Protein AF-A0A376YGQ9-F1 (afdb_monomer_lite)

Organism: Escherichia coli (NCBI:txid562)

Structure (mmCIF, N/CA/C/O backbone):
data_AF-A0A376YGQ9-F1
#
_entry.id   AF-A0A376YGQ9-F1
#
loop_
_atom_site.group_PDB
_atom_site.id
_atom_site.type_symbol
_atom_site.label_atom_id
_atom_site.label_alt_id
_atom_site.label_comp_id
_atom_site.label_asym_id
_atom_site.label_entity_id
_atom_site.label_seq_id
_atom_site.pdbx_PDB_ins_code
_atom_site.Cartn_x
_atom_site.Cartn_y
_atom_site.Cartn_z
_atom_site.occupancy
_atom_site.B_iso_or_equiv
_atom_site.auth_seq_id
_atom_site.auth_comp_id
_atom_site.auth_asym_id
_atom_site.auth_atom_id
_atom_site.pdbx_PDB_model_num
ATOM 1 N N . MET A 1 1 ? 5.533 12.277 -2.944 1.00 57.94 1 MET A N 1
ATOM 2 C CA . MET A 1 1 ? 4.901 12.337 -1.608 1.00 57.94 1 MET A CA 1
ATOM 3 C C . MET A 1 1 ? 3.414 12.677 -1.700 1.00 57.94 1 MET A C 1
ATOM 5 O O . MET A 1 1 ? 2.631 11.843 -1.280 1.00 57.94 1 MET A O 1
ATOM 9 N N . ALA A 1 2 ? 3.006 13.748 -2.397 1.00 77.62 2 ALA A N 1
ATOM 10 C CA . ALA A 1 2 ? 1.598 14.182 -2.476 1.00 77.62 2 ALA A CA 1
ATOM 11 C C . ALA A 1 2 ? 0.540 13.110 -2.849 1.00 77.62 2 ALA A C 1
ATOM 13 O O . ALA A 1 2 ? -0.597 13.199 -2.395 1.00 77.62 2 ALA A O 1
ATOM 14 N N . THR A 1 3 ? 0.866 12.103 -3.669 1.00 86.94 3 THR A N 1
ATOM 15 C CA . THR A 1 3 ? -0.105 11.060 -4.056 1.00 86.94 3 THR A CA 1
ATOM 16 C C . THR A 1 3 ? -0.437 10.098 -2.913 1.00 86.94 3 THR A C 1
ATOM 18 O O . THR A 1 3 ? -1.611 9.819 -2.686 1.00 86.94 3 THR A O 1
ATOM 21 N N . CYS A 1 4 ? 0.568 9.617 -2.172 1.00 91.69 4 CYS A N 1
ATOM 22 C CA . CYS A 1 4 ? 0.354 8.713 -1.038 1.00 91.69 4 CYS A CA 1
ATOM 23 C C . CYS A 1 4 ? -0.422 9.412 0.074 1.00 91.69 4 CYS A C 1
ATOM 25 O O . CYS A 1 4 ? -1.368 8.838 0.604 1.00 91.69 4 CYS A O 1
ATOM 27 N N . ASP A 1 5 ? -0.089 10.675 0.347 1.00 92.25 5 ASP A N 1
ATOM 28 C CA . ASP A 1 5 ? -0.790 11.483 1.346 1.00 92.25 5 ASP A CA 1
ATOM 29 C C . ASP A 1 5 ? -2.280 11.604 1.006 1.00 92.25 5 ASP A C 1
ATOM 31 O O . ASP A 1 5 ? -3.130 11.382 1.863 1.00 92.25 5 ASP A O 1
ATOM 35 N N . ARG A 1 6 ? -2.618 11.840 -0.271 1.00 93.00 6 ARG A N 1
ATOM 36 C CA . ARG A 1 6 ? -4.016 11.881 -0.735 1.00 93.00 6 ARG A CA 1
ATOM 37 C C . ARG A 1 6 ? -4.736 10.545 -0.567 1.00 93.00 6 ARG A C 1
ATOM 39 O O . ARG A 1 6 ? -5.902 10.543 -0.178 1.00 93.00 6 ARG A O 1
ATOM 46 N N . ILE A 1 7 ? -4.068 9.427 -0.855 1.00 93.62 7 ILE A N 1
ATOM 47 C CA . ILE A 1 7 ? -4.649 8.089 -0.662 1.00 93.62 7 ILE A CA 1
ATOM 48 C C . ILE A 1 7 ? -4.902 7.835 0.829 1.00 93.62 7 ILE A C 1
ATOM 50 O O . ILE A 1 7 ? -5.974 7.349 1.183 1.00 93.62 7 ILE A O 1
ATOM 54 N N . ILE A 1 8 ? -3.962 8.204 1.703 1.00 94.50 8 ILE A N 1
ATOM 55 C CA . ILE A 1 8 ? -4.086 8.015 3.156 1.00 94.50 8 ILE A CA 1
ATOM 56 C C . ILE A 1 8 ? -5.187 8.904 3.731 1.00 94.50 8 ILE A C 1
ATOM 58 O O . ILE A 1 8 ? -6.008 8.409 4.500 1.00 94.50 8 ILE A O 1
ATOM 62 N N . SER A 1 9 ? -5.275 10.171 3.317 1.00 94.12 9 SER A N 1
ATOM 63 C CA . SER A 1 9 ? -6.365 11.063 3.731 1.00 94.12 9 SER A CA 1
ATOM 64 C C . SER A 1 9 ? -7.732 10.524 3.308 1.00 94.12 9 SER A C 1
ATOM 66 O O . SER A 1 9 ? -8.658 10.490 4.116 1.00 94.12 9 SER A O 1
ATOM 68 N N . LEU A 1 10 ? -7.855 10.031 2.071 1.00 94.06 10 LEU A N 1
ATOM 69 C CA . LEU A 1 10 ? -9.094 9.413 1.595 1.00 94.06 10 LEU A CA 1
ATOM 70 C C . LEU A 1 10 ? -9.428 8.128 2.368 1.00 94.06 10 LEU A C 1
ATOM 72 O O . LEU A 1 10 ? -10.594 7.844 2.646 1.00 94.06 10 LEU A O 1
ATOM 76 N N . ALA A 1 11 ? -8.411 7.337 2.710 1.00 95.19 11 ALA A N 1
ATOM 77 C CA . ALA A 1 11 ? -8.573 6.134 3.512 1.00 95.19 11 ALA A CA 1
ATOM 78 C C . ALA A 1 11 ? -9.014 6.465 4.940 1.00 95.19 11 ALA A C 1
ATOM 80 O O . ALA A 1 11 ? -9.925 5.813 5.439 1.00 95.19 11 ALA A O 1
ATOM 81 N N . GLN A 1 12 ? -8.465 7.511 5.560 1.00 95.56 12 GLN A N 1
ATOM 82 C CA . GLN A 1 12 ? -8.917 7.983 6.870 1.00 95.56 12 GLN A CA 1
ATOM 83 C C . GLN A 1 12 ? -10.378 8.439 6.841 1.00 95.56 12 GLN A C 1
ATOM 85 O O . GLN A 1 12 ? -11.149 8.078 7.728 1.00 95.56 12 GLN A O 1
ATOM 90 N N . GLU A 1 13 ? -10.781 9.174 5.802 1.00 95.38 13 GLU A N 1
ATOM 91 C CA . GLU A 1 13 ? -12.165 9.633 5.635 1.00 95.38 13 GLU A CA 1
ATOM 92 C C . GLU A 1 13 ? -13.153 8.461 5.510 1.00 95.38 13 GLU A C 1
ATOM 94 O O . GLU A 1 13 ? -14.238 8.489 6.090 1.00 95.38 13 GLU A O 1
ATOM 99 N N . ARG A 1 14 ? -12.788 7.410 4.764 1.00 94.44 14 ARG A N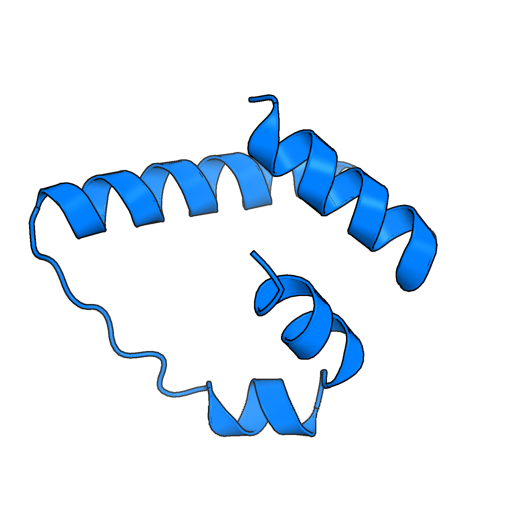 1
ATOM 100 C CA . ARG A 1 14 ? -13.713 6.315 4.416 1.00 94.44 14 ARG A CA 1
ATOM 101 C C . ARG A 1 14 ? -13.654 5.100 5.333 1.00 94.44 14 ARG A C 1
ATOM 103 O O . ARG A 1 14 ? -14.638 4.364 5.414 1.00 94.44 14 ARG A O 1
ATOM 110 N N . LEU A 1 15 ? -12.507 4.851 5.957 1.00 95.00 15 LEU A N 1
ATOM 111 C CA . LEU A 1 15 ? -12.237 3.654 6.761 1.00 95.00 15 LEU A CA 1
ATOM 112 C C . LEU A 1 15 ? -12.031 3.984 8.246 1.00 95.00 15 LEU A C 1
ATOM 114 O O . LEU A 1 15 ? -12.034 3.077 9.075 1.00 95.00 15 LEU A O 1
ATOM 118 N N . GLY A 1 16 ? -11.907 5.268 8.598 1.00 95.62 16 GLY A N 1
ATOM 119 C CA . GLY A 1 16 ? -11.709 5.726 9.968 1.00 95.62 16 GLY A CA 1
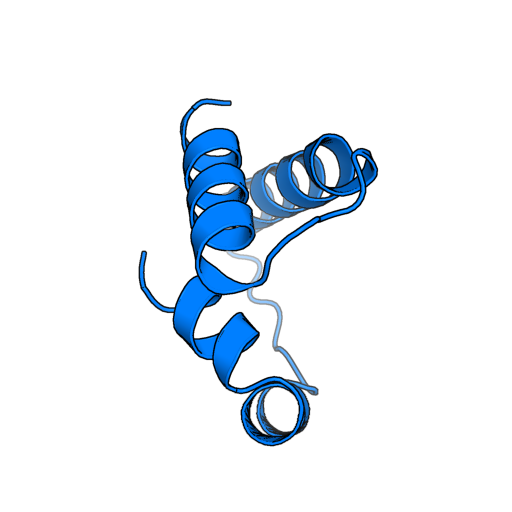ATOM 120 C C . GLY A 1 16 ? -10.236 5.794 10.367 1.00 95.62 16 GLY A C 1
ATOM 121 O O . GLY A 1 16 ? -9.347 5.977 9.538 1.00 95.62 16 GLY A O 1
ATOM 122 N N . LYS A 1 17 ? -9.959 5.694 11.672 1.00 95.38 17 LYS A N 1
ATOM 123 C CA . LYS A 1 17 ? -8.600 5.861 12.203 1.00 95.38 17 LYS A CA 1
ATOM 124 C C . LYS A 1 17 ? -7.659 4.791 11.639 1.00 95.38 17 LYS A C 1
ATOM 126 O O . LYS A 1 17 ? -7.880 3.600 11.831 1.00 95.38 17 LYS A O 1
ATOM 131 N N . LEU A 1 18 ? -6.577 5.241 11.011 1.00 95.69 18 LEU A N 1
ATOM 132 C CA . LEU A 1 18 ? -5.490 4.394 10.524 1.00 95.69 18 LEU A CA 1
ATOM 133 C C . LEU A 1 18 ? -4.290 4.475 11.471 1.00 95.69 18 LEU A C 1
ATOM 135 O O . LEU A 1 18 ? -4.186 5.395 12.282 1.00 95.69 18 LEU A O 1
ATOM 139 N N . GLN A 1 19 ? -3.390 3.502 11.369 1.00 96.50 19 GLN A N 1
ATOM 140 C CA . GLN A 1 19 ? -2.110 3.542 12.071 1.00 96.50 19 GLN A CA 1
ATOM 141 C C . GLN A 1 19 ? -1.131 4.465 11.341 1.00 96.50 19 GLN A C 1
ATOM 143 O O . GLN A 1 19 ? -1.045 4.413 10.117 1.00 96.50 19 GLN A O 1
ATOM 148 N N . ASP A 1 20 ? -0.331 5.237 12.078 1.00 93.94 20 ASP A N 1
ATOM 149 C CA . ASP A 1 20 ? 0.640 6.180 11.495 1.00 93.94 20 ASP A CA 1
ATOM 150 C C . ASP A 1 20 ? 1.736 5.481 10.666 1.00 93.94 20 ASP A C 1
ATOM 152 O O . ASP A 1 20 ? 2.319 6.063 9.752 1.00 93.94 20 ASP A O 1
ATOM 156 N N . SER A 1 21 ? 1.969 4.188 10.909 1.00 95.75 21 SER A N 1
ATOM 157 C CA . SER A 1 21 ? 2.851 3.344 10.093 1.00 95.75 21 SER A CA 1
ATOM 158 C C . SER A 1 21 ? 2.421 3.257 8.620 1.00 95.75 21 SER A C 1
ATOM 160 O O . SER A 1 21 ? 3.238 2.905 7.758 1.00 95.75 21 SER A O 1
ATOM 162 N N . ILE A 1 22 ? 1.169 3.606 8.294 1.00 95.31 22 ILE A N 1
ATOM 163 C CA . ILE A 1 22 ? 0.662 3.600 6.920 1.00 95.31 22 ILE A CA 1
ATOM 164 C C . ILE A 1 22 ? 1.389 4.605 6.020 1.00 95.31 22 ILE A C 1
ATOM 166 O O . ILE A 1 22 ? 1.586 4.330 4.838 1.00 95.31 22 ILE A O 1
ATOM 170 N N . TYR A 1 23 ? 1.863 5.725 6.573 1.00 94.00 23 TYR A N 1
ATOM 171 C CA . TYR A 1 23 ? 2.611 6.725 5.808 1.00 94.00 23 TYR A CA 1
ATOM 172 C C . TYR A 1 23 ? 3.934 6.168 5.286 1.00 94.00 23 TYR A C 1
ATOM 174 O O . TYR A 1 23 ? 4.300 6.422 4.140 1.00 94.00 23 TYR A O 1
ATOM 182 N N . ILE A 1 24 ? 4.622 5.362 6.096 1.00 95.06 24 ILE A N 1
ATOM 183 C CA . ILE A 1 24 ? 5.889 4.737 5.710 1.00 95.06 24 ILE A CA 1
ATOM 184 C C . ILE A 1 24 ? 5.620 3.589 4.734 1.00 95.06 24 ILE A C 1
ATOM 186 O O . ILE A 1 24 ? 6.154 3.581 3.626 1.00 95.06 24 ILE A O 1
ATOM 190 N N . SER A 1 25 ? 4.755 2.648 5.123 1.00 96.06 25 SER A N 1
ATOM 191 C CA . SER A 1 25 ? 4.509 1.428 4.343 1.00 96.06 25 SER A CA 1
ATOM 192 C C . SER A 1 25 ? 3.904 1.712 2.967 1.00 96.06 25 SER A C 1
ATOM 194 O O . SER A 1 25 ? 4.393 1.182 1.971 1.00 96.06 25 SER A O 1
ATOM 196 N N . LEU A 1 26 ? 2.895 2.586 2.861 1.00 94.69 26 LEU A N 1
ATOM 197 C CA . LEU A 1 26 ? 2.290 2.901 1.565 1.00 94.69 26 LEU A CA 1
ATOM 198 C C . LEU A 1 26 ? 3.260 3.662 0.656 1.00 94.69 26 LEU A C 1
ATOM 200 O O . LEU A 1 26 ? 3.319 3.392 -0.542 1.00 94.69 26 LEU A O 1
ATOM 204 N N . THR A 1 27 ? 4.047 4.583 1.218 1.00 94.75 27 THR A N 1
ATOM 205 C CA . THR A 1 27 ? 5.049 5.331 0.449 1.00 94.75 27 THR A CA 1
ATOM 206 C C . THR A 1 27 ? 6.099 4.404 -0.145 1.00 94.75 27 THR A C 1
ATOM 208 O O . THR A 1 27 ? 6.365 4.490 -1.347 1.00 94.75 27 THR A O 1
ATOM 211 N N . ASP A 1 28 ? 6.636 3.481 0.651 1.00 95.69 28 ASP A N 1
ATOM 212 C CA . ASP A 1 28 ? 7.611 2.501 0.171 1.00 95.69 28 ASP A CA 1
ATOM 213 C C . ASP A 1 28 ? 6.998 1.542 -0.868 1.00 95.69 28 ASP A C 1
ATOM 215 O O . ASP A 1 28 ? 7.560 1.328 -1.948 1.00 95.69 28 ASP A O 1
ATOM 219 N N . HIS A 1 29 ? 5.777 1.052 -0.627 1.00 94.12 29 HIS A N 1
ATOM 220 C CA . HIS A 1 29 ? 5.067 0.203 -1.586 1.00 94.12 29 HIS A CA 1
ATOM 221 C C . HIS A 1 29 ? 4.824 0.893 -2.935 1.00 94.12 29 HIS A C 1
ATOM 223 O O . HIS A 1 29 ? 5.064 0.279 -3.981 1.00 94.12 29 HIS A O 1
ATOM 229 N N . CYS A 1 30 ? 4.380 2.154 -2.944 1.00 93.44 30 CYS A N 1
ATOM 230 C CA . CYS A 1 30 ? 4.172 2.919 -4.175 1.00 93.44 30 CYS A CA 1
ATOM 231 C C . CYS A 1 30 ? 5.490 3.167 -4.917 1.00 93.44 30 CYS A C 1
ATOM 233 O O . CYS A 1 30 ? 5.558 2.950 -6.129 1.00 93.44 30 CYS A O 1
ATOM 235 N N . GLN A 1 31 ? 6.547 3.554 -4.197 1.00 94.75 31 GLN A N 1
ATOM 236 C CA . GLN A 1 31 ? 7.889 3.731 -4.755 1.00 94.75 31 GLN A CA 1
ATOM 237 C C . GLN A 1 31 ? 8.357 2.447 -5.463 1.00 94.75 31 GLN A C 1
ATOM 239 O O . GLN A 1 31 ? 8.795 2.481 -6.618 1.00 94.75 31 GLN A O 1
ATOM 244 N N . PHE A 1 32 ? 8.210 1.293 -4.805 1.00 94.69 32 PHE A N 1
ATOM 245 C CA . PHE A 1 32 ? 8.609 0.004 -5.364 1.00 94.69 32 PHE A CA 1
ATOM 246 C C . PHE A 1 32 ? 7.708 -0.457 -6.518 1.00 94.69 32 PHE A C 1
ATOM 248 O O . PHE A 1 32 ? 8.187 -1.065 -7.478 1.00 94.69 32 PHE A O 1
ATOM 255 N N . ALA A 1 33 ? 6.404 -0.176 -6.466 1.00 93.50 33 ALA A N 1
ATOM 256 C CA . ALA A 1 33 ? 5.483 -0.456 -7.567 1.00 93.50 33 ALA A CA 1
ATOM 257 C C . ALA A 1 33 ? 5.854 0.329 -8.834 1.00 93.50 33 ALA A C 1
ATOM 259 O 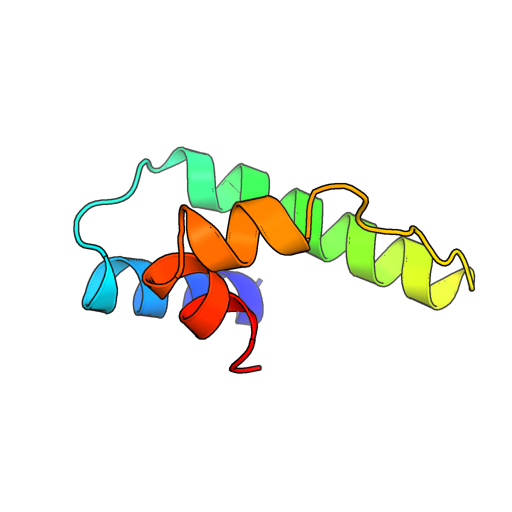O . ALA A 1 33 ? 5.948 -0.266 -9.907 1.00 93.50 33 ALA A O 1
ATOM 260 N N . ILE A 1 34 ? 6.152 1.625 -8.703 1.00 93.44 34 ILE A N 1
ATOM 261 C CA . ILE A 1 34 ? 6.572 2.480 -9.825 1.00 93.44 34 ILE A CA 1
ATOM 262 C C . ILE A 1 34 ? 7.902 1.997 -10.404 1.00 93.44 34 ILE A C 1
ATOM 264 O O . ILE A 1 34 ? 8.017 1.828 -11.618 1.00 93.44 34 ILE A O 1
ATOM 268 N N . LYS A 1 35 ? 8.893 1.717 -9.549 1.00 95.81 35 LYS A N 1
ATOM 269 C CA . LYS A 1 35 ? 10.202 1.221 -9.994 1.00 95.81 35 LYS A CA 1
ATOM 270 C C . LYS A 1 35 ? 10.073 -0.077 -10.795 1.00 95.81 35 LYS A C 1
ATOM 272 O O . LYS A 1 35 ? 10.665 -0.197 -11.862 1.00 95.81 35 LYS A O 1
ATOM 277 N N . ARG A 1 36 ? 9.268 -1.031 -10.315 1.00 95.81 36 ARG A N 1
ATOM 278 C CA . ARG A 1 36 ? 9.011 -2.2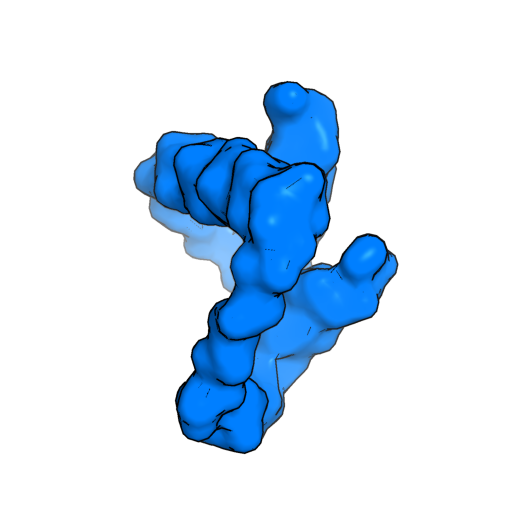92 -11.031 1.00 95.81 36 ARG A CA 1
ATOM 279 C C . ARG A 1 36 ? 8.318 -2.068 -12.366 1.00 95.81 36 ARG A C 1
ATOM 281 O O . ARG A 1 36 ? 8.712 -2.678 -13.355 1.00 95.81 36 ARG A O 1
ATOM 288 N N . PHE A 1 37 ? 7.327 -1.179 -12.400 1.00 93.94 37 PHE A N 1
ATOM 289 C CA . PHE A 1 37 ? 6.628 -0.833 -13.633 1.00 93.94 37 PHE A CA 1
ATOM 290 C C . PHE A 1 37 ? 7.591 -0.262 -14.683 1.00 93.94 37 PHE A C 1
ATOM 292 O O . PHE A 1 37 ? 7.598 -0.722 -15.819 1.00 93.94 37 PHE A O 1
ATOM 299 N N . GLN A 1 38 ? 8.483 0.653 -14.285 1.00 96.19 38 GLN A N 1
ATOM 300 C CA . GLN A 1 38 ? 9.529 1.199 -15.162 1.00 96.19 38 GLN A CA 1
ATOM 301 C C . GLN A 1 38 ? 10.517 0.133 -15.663 1.00 96.19 38 GLN A C 1
ATOM 303 O O . GLN A 1 38 ? 11.085 0.270 -16.742 1.00 96.19 38 GLN A O 1
ATOM 308 N N . GLN A 1 39 ? 10.714 -0.937 -14.892 1.00 97.38 39 GLN A N 1
ATOM 309 C CA . GLN A 1 39 ? 11.552 -2.082 -15.253 1.00 97.38 39 GLN A CA 1
ATOM 310 C C . GLN A 1 39 ? 10.801 -3.158 -16.058 1.00 97.38 39 GLN A C 1
ATOM 312 O O . GLN A 1 39 ? 11.369 -4.215 -16.320 1.00 97.38 39 GLN A O 1
ATOM 317 N N . ASN A 1 40 ? 9.542 -2.919 -16.445 1.00 95.94 40 ASN A N 1
ATOM 318 C CA . ASN A 1 40 ? 8.658 -3.895 -17.095 1.00 95.94 40 ASN A CA 1
ATOM 319 C C . ASN A 1 40 ? 8.481 -5.203 -16.298 1.00 95.94 40 ASN A C 1
ATOM 321 O O . ASN A 1 40 ? 8.212 -6.264 -16.863 1.00 95.94 40 ASN A O 1
ATOM 325 N N . VAL A 1 41 ? 8.608 -5.138 -14.970 1.00 95.62 41 VAL A N 1
ATOM 326 C CA . VAL A 1 41 ? 8.385 -6.284 -14.087 1.00 95.62 41 VAL A CA 1
ATOM 327 C C . VAL A 1 41 ? 6.907 -6.345 -13.716 1.00 95.62 41 VAL A C 1
ATOM 329 O O . VAL A 1 41 ? 6.426 -5.597 -12.862 1.00 95.62 41 VAL A O 1
ATOM 332 N N . LEU A 1 42 ? 6.189 -7.273 -14.347 1.00 89.94 42 LEU A N 1
ATOM 333 C CA . LEU A 1 42 ? 4.818 -7.629 -13.990 1.00 89.94 42 LEU A CA 1
ATOM 334 C C . LEU A 1 42 ? 4.819 -8.617 -12.824 1.00 89.94 42 LEU A C 1
ATOM 336 O O . LEU A 1 42 ? 5.438 -9.676 -12.896 1.00 89.94 42 LEU A O 1
ATOM 340 N N . LEU A 1 43 ? 4.097 -8.277 -11.755 1.00 88.81 43 LEU A N 1
ATOM 341 C CA . LEU A 1 43 ? 3.930 -9.148 -10.597 1.00 88.81 43 LEU A CA 1
ATOM 342 C C . LEU A 1 43 ? 2.454 -9.543 -10.470 1.00 88.81 43 LEU A C 1
ATOM 344 O O . LEU A 1 43 ? 1.625 -8.667 -10.206 1.00 88.81 43 LEU A O 1
ATOM 348 N N . PRO A 1 44 ? 2.098 -10.824 -10.664 1.00 91.75 44 PRO A N 1
ATOM 349 C CA . PRO A 1 44 ? 0.731 -11.269 -10.444 1.00 91.75 44 PRO A CA 1
ATOM 350 C C . PRO A 1 44 ? 0.361 -11.127 -8.963 1.00 91.75 44 PRO A C 1
ATOM 352 O O . PRO A 1 44 ? 1.194 -11.337 -8.082 1.00 91.75 44 PRO A O 1
ATOM 355 N N . ASN A 1 45 ? -0.901 -10.786 -8.689 1.00 92.62 45 ASN A N 1
ATOM 356 C CA . ASN A 1 45 ? -1.453 -10.783 -7.336 1.00 92.62 45 ASN A CA 1
ATOM 357 C C . ASN A 1 45 ? -2.288 -12.061 -7.129 1.00 92.62 45 ASN A C 1
ATOM 359 O O . ASN A 1 45 ? -3.469 -12.064 -7.484 1.00 92.62 45 ASN A O 1
ATOM 363 N N . PRO A 1 46 ? -1.709 -13.147 -6.580 1.00 96.00 46 PRO A N 1
ATOM 364 C CA . PRO A 1 46 ? -2.431 -14.407 -6.388 1.00 96.00 46 PRO A CA 1
ATOM 365 C C . PRO A 1 46 ? -3.582 -14.290 -5.379 1.00 96.00 46 PRO A C 1
ATOM 367 O O . PRO A 1 46 ? -4.511 -15.084 -5.431 1.00 96.00 46 PRO A O 1
ATOM 370 N N . LEU A 1 47 ? -3.557 -13.280 -4.502 1.00 96.75 47 LEU A N 1
ATOM 371 C CA . LEU A 1 47 ? -4.576 -13.042 -3.475 1.00 96.75 47 LEU A CA 1
ATOM 372 C C . LEU A 1 47 ? -5.670 -12.072 -3.936 1.00 96.75 47 LEU A C 1
ATOM 374 O O . LEU A 1 47 ? -6.504 -11.651 -3.137 1.00 96.75 47 LEU A O 1
ATOM 378 N N . LEU A 1 48 ? -5.673 -11.674 -5.212 1.00 95.50 48 LEU A N 1
ATOM 379 C CA . LEU A 1 48 ? -6.573 -10.637 -5.713 1.00 95.50 48 LEU A CA 1
ATOM 380 C C . LEU A 1 48 ? -8.049 -10.961 -5.440 1.00 95.50 48 LEU A C 1
ATOM 382 O O . LEU A 1 48 ? -8.806 -10.070 -5.059 1.00 95.50 48 LEU A O 1
ATOM 386 N N . TRP A 1 49 ? -8.448 -12.220 -5.627 1.00 96.62 49 TRP A N 1
ATOM 387 C CA . TRP A 1 49 ? -9.829 -12.651 -5.418 1.00 96.62 49 TRP A CA 1
ATOM 388 C C . TRP A 1 49 ? -10.229 -12.594 -3.939 1.00 96.62 49 TRP A C 1
ATOM 390 O O . TRP A 1 49 ? -11.274 -12.037 -3.600 1.00 96.62 49 TRP A O 1
ATOM 400 N N . ASP A 1 50 ? -9.367 -13.091 -3.051 1.00 98.25 50 ASP A N 1
ATOM 401 C CA . ASP A 1 50 ? -9.615 -13.066 -1.610 1.00 98.25 50 ASP A CA 1
ATOM 402 C C . ASP A 1 50 ? -9.666 -11.635 -1.075 1.00 98.25 50 ASP A C 1
ATOM 404 O O . AS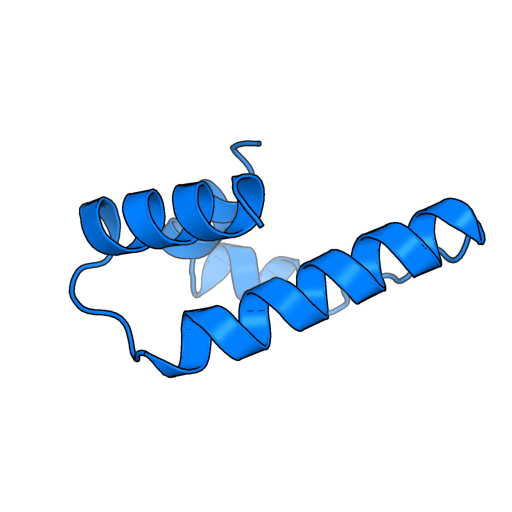P A 1 50 ? -10.575 -11.297 -0.320 1.00 98.25 50 ASP A O 1
ATOM 408 N N . ILE A 1 51 ? -8.762 -10.758 -1.525 1.00 97.00 51 ILE A N 1
ATOM 409 C CA . ILE A 1 51 ? -8.751 -9.343 -1.128 1.00 97.00 51 ILE A CA 1
ATOM 410 C C . ILE A 1 51 ? -10.051 -8.650 -1.556 1.00 97.00 51 ILE A C 1
ATOM 412 O O . ILE A 1 51 ? -10.647 -7.929 -0.760 1.00 97.00 51 ILE A O 1
ATOM 416 N N . GLN A 1 52 ? -10.527 -8.896 -2.782 1.00 96.44 52 GLN A N 1
ATOM 417 C CA . GLN A 1 52 ? -11.793 -8.338 -3.273 1.00 96.44 52 GLN A CA 1
ATOM 418 C C . GLN A 1 52 ? -12.994 -8.768 -2.432 1.00 96.44 52 GLN A C 1
ATOM 420 O O . GLN A 1 52 ? -13.899 -7.967 -2.192 1.00 96.44 52 GLN A O 1
ATOM 425 N N . ARG A 1 53 ? -13.008 -10.032 -2.002 1.00 97.38 53 ARG A N 1
ATOM 426 C CA . ARG A 1 53 ? -14.111 -10.610 -1.237 1.00 97.38 53 ARG A CA 1
ATOM 427 C C . ARG A 1 53 ? -14.074 -10.214 0.240 1.00 97.38 53 ARG A C 1
ATOM 429 O O . ARG A 1 53 ? -15.125 -9.923 0.8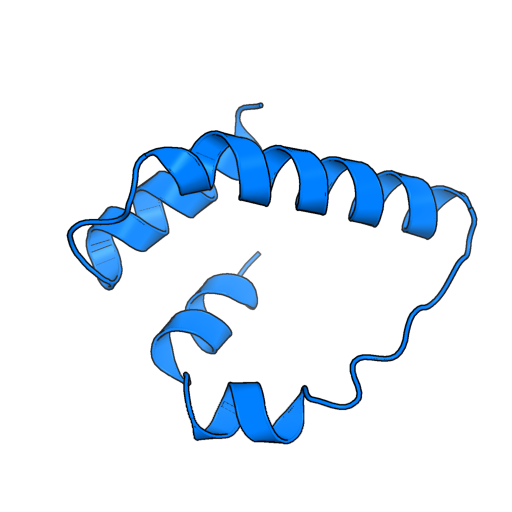04 1.00 97.38 53 ARG A O 1
ATOM 436 N N . LEU A 1 54 ? -12.898 -10.242 0.863 1.00 98.19 54 LEU A N 1
ATOM 437 C CA . LEU A 1 54 ? -12.722 -10.036 2.305 1.00 98.19 54 LEU A CA 1
ATOM 438 C C . LEU A 1 54 ? -12.605 -8.554 2.679 1.00 98.19 54 LEU A C 1
ATOM 440 O O . LEU A 1 54 ? -13.085 -8.163 3.739 1.00 98.19 54 LEU A O 1
ATOM 444 N N . TYR A 1 55 ? -12.024 -7.735 1.798 1.00 96.94 55 TYR A N 1
ATOM 445 C CA . TYR A 1 55 ? -11.766 -6.309 2.028 1.00 96.94 55 TYR A CA 1
ATOM 446 C C . TYR A 1 55 ? -12.367 -5.438 0.910 1.00 96.94 55 TYR A C 1
ATOM 448 O O . TYR A 1 55 ? -11.653 -4.699 0.225 1.00 96.94 55 TYR A O 1
ATOM 456 N N . PRO A 1 56 ? -13.689 -5.522 0.657 1.00 95.56 56 PRO A N 1
ATOM 457 C CA . PRO A 1 56 ? -14.308 -4.866 -0.492 1.00 95.56 56 PRO A CA 1
ATOM 458 C C . PRO A 1 56 ? -14.235 -3.335 -0.419 1.00 95.56 56 PRO A C 1
ATOM 460 O O . PRO A 1 56 ? -14.152 -2.682 -1.460 1.00 95.56 56 PRO A O 1
ATOM 463 N N . LYS A 1 57 ? -14.248 -2.744 0.785 1.00 95.31 57 LYS A N 1
ATOM 464 C CA . LYS A 1 57 ? -14.176 -1.283 0.964 1.00 95.31 57 LYS A CA 1
ATOM 465 C C . LYS A 1 57 ? -12.772 -0.767 0.652 1.00 95.31 57 LYS A C 1
ATOM 467 O O . LYS A 1 57 ? -12.616 0.193 -0.103 1.00 95.31 57 LYS A O 1
ATOM 472 N N . GLU A 1 58 ? -11.765 -1.436 1.195 1.00 95.31 58 GLU A N 1
ATOM 473 C CA . GLU A 1 58 ? -10.346 -1.156 1.001 1.00 95.31 58 GLU A CA 1
ATOM 474 C C . GLU A 1 58 ? -9.955 -1.370 -0.464 1.00 95.31 58 GLU A C 1
ATOM 476 O O . GLU A 1 58 ? -9.316 -0.513 -1.076 1.00 95.31 58 GLU A O 1
ATOM 481 N N . PHE A 1 59 ? -10.416 -2.471 -1.064 1.00 95.50 59 PHE A N 1
ATOM 482 C CA . PHE A 1 59 ? -10.173 -2.771 -2.470 1.00 95.50 59 PHE A CA 1
ATOM 483 C C . PHE A 1 59 ? -10.789 -1.718 -3.401 1.00 95.50 59 PHE A C 1
ATOM 485 O O . PHE A 1 59 ? -10.136 -1.254 -4.338 1.00 95.50 59 PHE A O 1
ATOM 492 N N . GLN A 1 60 ? -12.033 -1.297 -3.144 1.00 94.00 60 GLN A N 1
ATOM 493 C CA . GLN A 1 60 ? -12.670 -0.233 -3.925 1.00 94.00 60 GLN A CA 1
ATOM 494 C C . GLN A 1 60 ? -11.939 1.106 -3.803 1.00 94.00 60 GLN A C 1
ATOM 496 O O . GLN A 1 60 ? -11.866 1.844 -4.787 1.00 94.00 60 GLN A O 1
ATOM 501 N N . LEU A 1 61 ? -11.393 1.420 -2.627 1.00 92.81 61 LEU A N 1
ATOM 502 C CA . LEU A 1 61 ? -10.582 2.617 -2.428 1.00 92.81 61 LEU A CA 1
ATOM 503 C C . LEU A 1 61 ? -9.302 2.561 -3.270 1.00 92.81 61 LEU A C 1
ATOM 505 O O . LEU A 1 61 ? -9.017 3.513 -3.995 1.00 92.81 61 LEU A O 1
ATOM 509 N N . GLY A 1 62 ? -8.589 1.431 -3.235 1.00 91.31 62 GLY A N 1
ATOM 510 C CA . GLY A 1 62 ? -7.354 1.225 -3.998 1.00 91.31 62 GLY A CA 1
ATOM 511 C C . GLY A 1 62 ? -7.540 1.195 -5.519 1.00 91.31 62 GLY A C 1
ATOM 512 O O . GLY A 1 62 ? -6.607 1.510 -6.247 1.00 91.31 62 GLY A O 1
ATOM 513 N N . LYS A 1 63 ? -8.740 0.861 -6.017 1.00 87.88 63 LYS A N 1
ATOM 514 C CA . LYS A 1 63 ? -9.057 0.854 -7.459 1.00 87.88 63 LYS A CA 1
ATOM 515 C C . LYS A 1 63 ? -9.332 2.230 -8.065 1.00 87.88 63 LYS A C 1
ATOM 517 O O . LYS A 1 63 ? -9.399 2.328 -9.287 1.00 87.88 63 LYS A O 1
ATOM 522 N N . LYS A 1 64 ? -9.625 3.255 -7.258 1.00 63.38 64 LYS A N 1
ATOM 523 C CA . LYS A 1 64 ? -10.247 4.496 -7.755 1.00 63.38 64 LYS A CA 1
ATOM 524 C C . LYS A 1 64 ? -9.262 5.528 -8.330 1.00 63.38 64 LYS A C 1
ATOM 526 O O . LYS A 1 64 ? -9.680 6.663 -8.555 1.00 63.38 64 LYS A O 1
ATOM 531 N N . HIS A 1 65 ? -8.006 5.158 -8.580 1.00 54.91 65 HIS A N 1
ATOM 532 C CA . HIS A 1 65 ? -6.939 6.060 -9.022 1.00 54.91 65 HIS A CA 1
ATOM 533 C C . HIS A 1 65 ? -5.961 5.380 -9.975 1.00 54.91 65 HIS A C 1
ATOM 535 O O . HIS A 1 65 ? -5.695 4.175 -9.773 1.00 54.91 65 HIS A O 1
#

InterPro domains:
  IPR001550 Transcription antiterminator, conserved site [PS00654] (27-39)
  IPR011608 PRD domain [PF00874] (6-64)
  IPR011608 PRD domain [PS51372] (1-65)
  IPR036634 PRD domain superfamily [SSF63520] (3-64)

Sequence (65 aa):
MATCDRIISLAQERLGKLQDSIYISLTDHCQFAIKRFQQNVLLPNPLLWDIQRLYPKEFQLGKKH

Foldseek 3Di:
DVVQVVLVVVCCVQVNDDDPCSSVVVVVVVVVVVVCVVVVNDDDDPCLVVCCVVVVSNVVSVPPD

Secondary structure (DSSP, 8-state):
-HHHHHHHHHHHHHH-PPPTHHHHHHHHHHHHHHHHHHTT-----TTHHHHHHH-HHHHHHHT--

pLDDT: mean 92.65, std 8.07, range [54.91, 98.25]

Radius of gyration: 12.82 Å; chains: 1; bounding box: 26×29×29 Å